Protein AF-A0ABD6YRC1-F1 (afdb_monomer)

pLDDT: mean 78.34, std 10.78, range [52.94, 92.94]

Sequence (143 aa):
METICAKYSDVKSAILAVKQLSEDLGYRRKGKTKLSDAYYLDYGIYELDWDFFLEEYEKRFNLTLEGLTYEDYFPELNPLHEVLKLPLRIIMKIFSLFSVSMKRMYRNIFSIKCKRLEVGDLVLSVLNKRFASRVDYKLILTS

Solvent-accessible surface area (backbone atoms only — not comparable to full-atom values): 8259 Å² total; per-residue (Å²): 118,49,77,46,80,42,38,60,69,55,54,52,51,36,49,52,51,58,50,47,53,36,40,73,72,61,58,37,81,86,72,97,68,57,73,82,58,48,41,74,31,64,51,55,76,67,95,56,61,64,68,59,51,52,52,54,46,21,72,73,66,77,42,64,54,68,91,68,55,69,56,76,31,36,56,63,72,37,66,72,55,46,62,69,43,43,66,59,48,54,56,44,53,60,55,25,75,78,34,73,66,40,38,50,49,44,48,68,72,70,45,79,74,56,48,69,59,29,39,41,28,56,34,42,14,68,73,66,73,33,55,37,48,72,88,47,42,43,82,41,79,41,130

Structure (mmCIF, N/CA/C/O backbone):
data_AF-A0ABD6YRC1-F1
#
_entry.id   AF-A0ABD6YRC1-F1
#
loop_
_atom_site.group_PDB
_atom_site.id
_atom_site.type_symbol
_atom_site.label_atom_id
_atom_site.label_alt_id
_atom_site.label_comp_id
_atom_site.label_asym_id
_atom_site.label_entity_id
_atom_site.label_seq_id
_atom_site.pdbx_PDB_ins_code
_atom_site.Cartn_x
_atom_site.Cartn_y
_atom_site.Cartn_z
_atom_site.occupancy
_atom_site.B_iso_or_equiv
_atom_site.auth_seq_id
_atom_site.auth_comp_id
_atom_site.auth_asym_id
_atom_site.auth_atom_id
_atom_site.pdbx_PDB_model_num
ATOM 1 N N . MET A 1 1 ? -16.914 -9.908 -6.971 1.00 79.56 1 MET A N 1
ATOM 2 C CA . MET A 1 1 ? -16.611 -8.739 -6.127 1.00 79.56 1 MET A CA 1
ATOM 3 C C . MET A 1 1 ? -17.052 -9.065 -4.713 1.00 79.56 1 MET A C 1
ATOM 5 O O . MET A 1 1 ? -18.245 -9.233 -4.484 1.00 79.56 1 MET A O 1
ATOM 9 N N . GLU A 1 2 ? -16.093 -9.264 -3.820 1.00 89.06 2 GLU A N 1
ATOM 10 C CA . GLU A 1 2 ? -16.301 -9.576 -2.405 1.00 89.06 2 GLU A CA 1
ATOM 11 C C . GLU A 1 2 ? -16.516 -8.294 -1.586 1.00 89.06 2 GLU A C 1
ATOM 13 O O . GLU A 1 2 ? -16.267 -7.184 -2.062 1.00 89.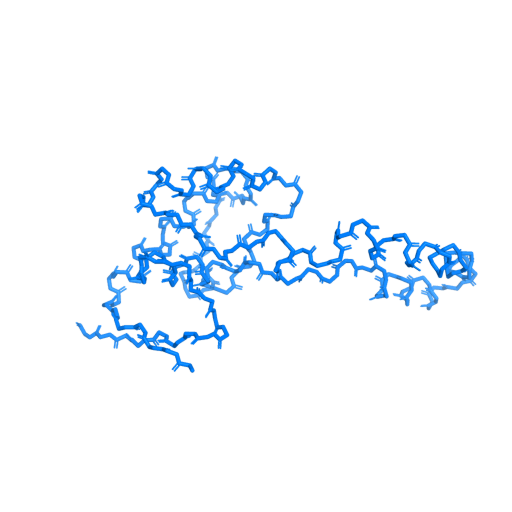06 2 GLU A O 1
ATOM 18 N N . THR A 1 3 ? -17.004 -8.420 -0.352 1.00 90.38 3 THR A N 1
ATOM 19 C CA . THR A 1 3 ? -17.322 -7.273 0.513 1.00 90.38 3 THR A CA 1
ATOM 20 C C . THR A 1 3 ? -16.572 -7.339 1.831 1.00 90.38 3 THR A C 1
ATOM 22 O O . THR A 1 3 ? -16.630 -8.355 2.518 1.00 90.38 3 THR A O 1
ATOM 25 N N . ILE A 1 4 ? -15.948 -6.227 2.216 1.00 90.81 4 ILE A N 1
ATOM 26 C CA . ILE A 1 4 ? -15.335 -6.035 3.533 1.00 90.81 4 ILE A CA 1
ATOM 27 C C . ILE A 1 4 ? -16.184 -5.020 4.288 1.00 90.81 4 ILE A C 1
ATOM 29 O O . ILE A 1 4 ? -16.293 -3.868 3.871 1.00 90.81 4 ILE A O 1
ATOM 33 N N . CYS A 1 5 ? -16.784 -5.443 5.395 1.00 91.56 5 CYS A N 1
ATOM 34 C CA . CYS A 1 5 ? -17.524 -4.562 6.291 1.00 91.56 5 CYS A CA 1
ATOM 35 C C . CYS A 1 5 ? -16.602 -4.127 7.431 1.00 91.56 5 CYS A C 1
ATOM 37 O O . CYS A 1 5 ? -16.075 -4.976 8.145 1.00 91.56 5 CYS A O 1
ATOM 39 N N . ALA A 1 6 ? -16.406 -2.823 7.606 1.00 91.44 6 ALA A N 1
ATOM 40 C CA . ALA A 1 6 ? -15.540 -2.297 8.657 1.00 91.44 6 ALA A CA 1
ATOM 41 C C . ALA A 1 6 ? -16.087 -0.991 9.229 1.00 91.44 6 ALA A C 1
ATOM 43 O O . ALA A 1 6 ? -16.690 -0.185 8.513 1.00 91.44 6 ALA A O 1
ATOM 44 N N . LYS A 1 7 ? -15.820 -0.743 10.514 1.00 92.94 7 LYS A N 1
ATOM 45 C CA . LYS A 1 7 ? -16.159 0.538 11.131 1.00 92.94 7 LYS A CA 1
ATOM 46 C C . LYS A 1 7 ? -15.264 1.637 10.585 1.00 92.94 7 LYS A C 1
ATOM 48 O O . LYS A 1 7 ? -14.085 1.424 10.297 1.00 92.94 7 LYS A O 1
ATOM 53 N N . TYR A 1 8 ? -15.795 2.855 10.528 1.00 89.56 8 TYR A N 1
ATOM 54 C CA . TYR A 1 8 ? -15.008 4.022 10.120 1.00 89.56 8 TYR A CA 1
ATOM 55 C C . TYR A 1 8 ? -13.746 4.219 10.983 1.00 89.56 8 TYR A C 1
ATOM 57 O O . TYR A 1 8 ? -12.700 4.616 10.467 1.00 89.56 8 TYR A O 1
ATOM 65 N N . SER A 1 9 ? -13.816 3.902 12.282 1.00 91.06 9 SER A N 1
ATOM 66 C CA . SER A 1 9 ? -12.666 3.935 13.199 1.00 91.06 9 SER A CA 1
ATOM 67 C C . SER A 1 9 ? -11.523 3.030 12.747 1.00 91.06 9 SER A C 1
ATOM 69 O O . SER A 1 9 ? -10.356 3.420 12.829 1.00 91.06 9 SER A O 1
ATOM 71 N N . ASP A 1 10 ? -11.861 1.850 12.239 1.00 91.81 10 ASP A N 1
ATOM 72 C CA . ASP A 1 10 ? -10.905 0.801 11.897 1.00 91.81 10 ASP A CA 1
ATOM 73 C C . ASP A 1 10 ? -10.241 1.140 10.567 1.00 91.81 10 ASP A C 1
ATOM 75 O O . ASP A 1 10 ? -9.018 1.113 10.453 1.00 91.81 10 ASP A O 1
ATOM 79 N N . VAL A 1 11 ? -11.039 1.605 9.600 1.00 90.19 11 VAL A N 1
ATOM 80 C CA . VAL A 1 11 ? -10.548 2.128 8.318 1.00 90.19 11 VAL A CA 1
ATOM 81 C C . VAL A 1 11 ? -9.606 3.308 8.545 1.00 90.19 11 VAL A C 1
ATOM 83 O O . VAL A 1 11 ? -8.508 3.348 7.992 1.00 90.19 11 VAL A O 1
ATOM 86 N N . LYS A 1 12 ? -9.992 4.261 9.402 1.00 90.56 12 LYS A N 1
ATOM 87 C CA . LYS A 1 12 ? -9.149 5.413 9.742 1.00 90.56 12 LYS A CA 1
ATOM 88 C C . LYS A 1 12 ? -7.830 4.974 10.382 1.00 90.56 12 LYS A C 1
ATOM 90 O O . LYS A 1 12 ? -6.779 5.495 10.012 1.00 90.56 12 LYS A O 1
ATOM 95 N N . SER A 1 13 ? -7.882 4.033 11.320 1.00 91.75 13 SER A N 1
ATOM 96 C CA . SER A 1 13 ? -6.695 3.504 12.002 1.00 91.75 13 SER A CA 1
ATOM 97 C C . SER A 1 13 ? -5.764 2.780 11.029 1.00 91.75 13 SER A C 1
ATOM 99 O O . SER A 1 13 ? -4.560 3.023 11.047 1.00 91.75 13 SER A O 1
ATOM 101 N N . ALA A 1 14 ? -6.319 1.975 10.120 1.00 92.06 14 ALA A N 1
ATOM 102 C CA . ALA A 1 14 ? -5.563 1.286 9.081 1.00 92.06 14 ALA A CA 1
ATOM 103 C C . ALA A 1 14 ? -4.880 2.271 8.119 1.00 92.06 14 ALA A C 1
ATOM 105 O O . ALA A 1 14 ? -3.687 2.133 7.861 1.00 92.06 14 ALA A O 1
ATOM 106 N N . ILE A 1 15 ? -5.582 3.315 7.655 1.00 89.50 15 ILE A N 1
ATOM 107 C CA . ILE A 1 15 ? -4.981 4.352 6.796 1.00 89.50 15 ILE A CA 1
ATOM 108 C C . ILE A 1 15 ? -3.813 5.039 7.513 1.00 89.50 15 ILE A C 1
ATOM 110 O O . ILE A 1 15 ? -2.759 5.245 6.912 1.00 89.50 15 ILE A O 1
ATOM 114 N N . LEU A 1 16 ? -3.979 5.394 8.793 1.00 89.06 16 LEU A N 1
ATOM 115 C CA . LEU A 1 16 ? -2.914 6.027 9.575 1.00 89.06 16 LEU A CA 1
ATOM 116 C C . LEU A 1 16 ? -1.701 5.108 9.732 1.00 89.06 16 LEU A C 1
ATOM 118 O O . LEU A 1 16 ? -0.579 5.563 9.534 1.00 89.06 16 LEU A O 1
ATOM 122 N N . ALA A 1 17 ? -1.922 3.831 10.042 1.00 91.00 17 ALA A N 1
ATOM 123 C CA . ALA A 1 17 ? -0.848 2.867 10.234 1.00 91.00 17 ALA A CA 1
ATOM 124 C C . ALA A 1 17 ? -0.084 2.580 8.931 1.00 91.00 17 ALA A C 1
ATOM 126 O O . ALA A 1 17 ? 1.144 2.600 8.928 1.00 91.00 17 ALA A O 1
ATOM 127 N N . VAL A 1 18 ? -0.795 2.383 7.816 1.00 89.19 18 VAL A N 1
ATOM 128 C CA . VAL A 1 18 ? -0.197 2.158 6.488 1.00 89.19 18 VAL A CA 1
ATOM 129 C C . VAL A 1 18 ? 0.582 3.391 6.025 1.00 89.19 18 VAL A C 1
ATOM 131 O O . VAL A 1 18 ? 1.685 3.269 5.491 1.00 89.19 18 VAL A O 1
ATOM 134 N N . LYS A 1 19 ? 0.046 4.592 6.278 1.00 85.62 19 LYS A N 1
ATOM 135 C CA . LYS A 1 19 ? 0.748 5.851 6.013 1.00 85.62 19 LYS A CA 1
ATOM 136 C C . LYS A 1 19 ? 2.017 5.978 6.857 1.00 85.62 19 LYS A C 1
ATOM 138 O O . LYS A 1 19 ? 3.042 6.388 6.327 1.00 85.62 19 LYS A O 1
ATOM 143 N N . GLN A 1 20 ? 1.941 5.658 8.147 1.00 87.06 20 GLN A N 1
ATOM 144 C CA . GLN A 1 20 ? 3.085 5.752 9.047 1.00 87.06 20 GLN A CA 1
ATOM 145 C C . GLN A 1 20 ? 4.209 4.807 8.614 1.00 87.06 20 GLN A C 1
ATOM 147 O O . GLN A 1 20 ? 5.342 5.256 8.511 1.00 87.06 20 GLN A O 1
ATOM 152 N N . LEU A 1 21 ? 3.881 3.562 8.247 1.00 88.38 21 LEU A N 1
ATOM 153 C CA . LEU A 1 21 ? 4.851 2.623 7.677 1.00 88.38 21 LEU A CA 1
ATOM 154 C C . LEU A 1 21 ? 5.569 3.233 6.458 1.00 88.38 21 LEU A C 1
ATOM 156 O O . LEU A 1 21 ? 6.788 3.214 6.387 1.00 88.38 21 LEU A O 1
ATOM 160 N N . SER A 1 22 ? 4.832 3.873 5.547 1.00 80.75 22 SER A N 1
ATOM 161 C CA . SER A 1 22 ? 5.410 4.518 4.353 1.00 80.75 22 SER A CA 1
ATOM 162 C C . SER A 1 22 ? 6.388 5.646 4.699 1.00 80.75 22 SER A C 1
ATOM 164 O O . SER A 1 22 ? 7.411 5.828 4.038 1.00 80.75 22 SER A O 1
ATOM 166 N N . GLU A 1 23 ? 6.061 6.432 5.728 1.00 83.81 23 GLU A N 1
ATOM 167 C CA . GLU A 1 23 ? 6.912 7.518 6.217 1.00 83.81 23 GLU A CA 1
ATOM 168 C C . GLU A 1 23 ? 8.155 6.989 6.950 1.00 83.81 23 GLU A C 1
ATOM 170 O O . GLU A 1 23 ? 9.217 7.606 6.850 1.00 83.81 23 GLU A O 1
ATOM 175 N N . ASP A 1 24 ? 8.034 5.865 7.661 1.00 85.81 24 ASP A N 1
ATOM 176 C CA . ASP A 1 24 ? 9.130 5.218 8.389 1.00 85.81 24 ASP A CA 1
ATOM 177 C C . ASP A 1 24 ? 10.119 4.532 7.429 1.00 85.81 24 ASP A C 1
ATOM 179 O O . ASP A 1 24 ? 11.329 4.648 7.619 1.00 85.81 24 ASP A O 1
ATOM 183 N N . LEU A 1 25 ? 9.624 3.923 6.344 1.00 84.00 25 LEU A N 1
ATOM 184 C CA . LEU A 1 25 ? 10.443 3.314 5.284 1.00 84.00 25 LEU A CA 1
ATOM 185 C C . LEU A 1 25 ? 11.052 4.338 4.307 1.00 84.00 25 LEU A C 1
ATOM 187 O O . LEU A 1 25 ? 11.813 3.982 3.412 1.00 84.00 25 LEU A O 1
ATOM 191 N N . GLY A 1 26 ? 10.724 5.626 4.448 1.00 78.44 26 GLY A N 1
ATOM 192 C CA . GLY A 1 26 ? 11.272 6.690 3.602 1.00 78.44 26 GLY A CA 1
ATOM 193 C C . GLY A 1 26 ? 10.686 6.761 2.186 1.00 78.44 26 GLY A C 1
ATOM 194 O O . GLY A 1 26 ? 11.099 7.622 1.408 1.00 78.44 26 GLY A O 1
ATOM 195 N N . TYR A 1 27 ? 9.680 5.943 1.863 1.00 75.44 27 TYR A N 1
ATOM 196 C CA . TYR A 1 27 ? 8.960 5.991 0.579 1.00 75.44 27 TYR A CA 1
ATOM 197 C C . TYR A 1 27 ? 8.169 7.285 0.410 1.00 75.44 27 TYR A C 1
ATOM 199 O O . TYR A 1 27 ? 7.850 7.709 -0.703 1.00 75.44 27 TYR A O 1
ATOM 207 N N . ARG A 1 28 ? 7.879 7.964 1.525 1.00 72.06 28 ARG A N 1
ATOM 208 C CA . ARG A 1 28 ? 7.147 9.220 1.514 1.00 72.06 28 ARG A CA 1
ATOM 209 C C . ARG A 1 28 ? 7.729 10.255 2.463 1.00 72.06 28 ARG A C 1
ATOM 211 O O . ARG A 1 28 ? 8.023 9.987 3.623 1.00 72.06 28 ARG A O 1
ATOM 218 N N . ARG A 1 29 ? 7.806 11.505 1.991 1.00 69.88 29 ARG A N 1
ATOM 219 C CA . ARG A 1 29 ? 8.125 12.649 2.856 1.00 69.88 29 ARG A CA 1
ATOM 220 C C . ARG A 1 29 ? 7.026 12.843 3.899 1.00 69.88 29 ARG A C 1
ATOM 222 O O . ARG A 1 29 ? 5.854 12.977 3.542 1.00 69.88 29 ARG A O 1
ATOM 229 N N . LYS A 1 30 ? 7.433 12.948 5.168 1.00 71.62 30 LYS A N 1
ATOM 230 C CA . LYS A 1 30 ? 6.555 13.283 6.298 1.00 71.62 30 LYS A CA 1
ATOM 231 C C . LYS A 1 30 ? 5.766 14.553 5.986 1.00 71.62 30 LYS A C 1
ATOM 233 O O . LYS A 1 30 ? 6.346 15.601 5.700 1.00 71.62 30 LYS A O 1
ATOM 238 N N . GLY A 1 31 ? 4.437 14.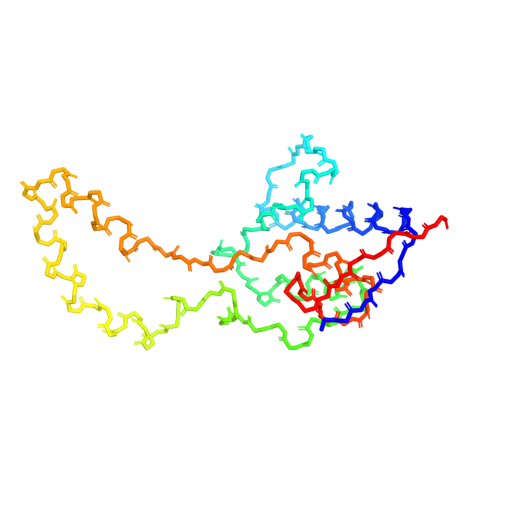456 6.005 1.00 68.81 31 GLY A N 1
ATOM 239 C CA . GLY A 1 31 ? 3.588 15.558 5.561 1.00 68.81 31 GLY A CA 1
ATOM 240 C C . GLY A 1 31 ? 2.112 15.430 5.924 1.00 68.81 31 GLY A C 1
ATOM 241 O O . GLY A 1 31 ? 1.567 14.345 6.161 1.00 68.81 31 GLY A O 1
ATOM 242 N N . LYS A 1 32 ? 1.426 16.578 5.936 1.00 69.44 32 LYS A N 1
ATOM 243 C CA . LYS A 1 32 ? -0.027 16.648 6.126 1.00 69.44 32 LYS A CA 1
ATOM 244 C C . LYS A 1 32 ? -0.724 16.257 4.824 1.00 69.44 32 LYS A C 1
ATOM 246 O O . LYS A 1 32 ? -0.887 17.068 3.925 1.00 69.44 32 LYS A O 1
ATOM 251 N N . THR A 1 33 ? -1.129 14.998 4.726 1.00 74.19 33 THR A N 1
ATOM 252 C CA . THR A 1 33 ? -2.079 14.519 3.710 1.00 74.19 33 THR A CA 1
ATOM 253 C C . THR A 1 33 ? -3.415 14.293 4.387 1.00 74.19 33 THR A C 1
ATOM 255 O O . THR A 1 33 ? -3.447 13.712 5.475 1.00 74.19 33 THR A O 1
ATOM 258 N N . LYS A 1 34 ? -4.508 14.749 3.770 1.00 79.94 34 LYS A N 1
ATOM 259 C CA . LYS A 1 34 ? -5.852 14.443 4.264 1.00 79.94 34 LYS A CA 1
ATOM 260 C C . LYS A 1 34 ? -6.088 12.933 4.186 1.00 79.94 34 LYS A C 1
ATOM 262 O O . LYS A 1 34 ? -5.638 12.279 3.251 1.00 79.94 34 LYS A O 1
ATOM 267 N N . LEU A 1 35 ? -6.804 12.384 5.166 1.00 75.75 35 LEU A N 1
ATOM 268 C CA . LEU A 1 35 ? -7.123 10.951 5.230 1.00 75.75 35 LEU A CA 1
ATOM 269 C C . LEU A 1 35 ? -7.901 10.463 3.999 1.00 75.75 35 LEU A C 1
ATOM 271 O O . LEU A 1 35 ? -7.630 9.371 3.514 1.00 75.75 35 LEU A O 1
ATOM 275 N N . SER A 1 36 ? -8.819 11.290 3.484 1.00 76.12 36 SER A N 1
ATOM 276 C CA . SER A 1 36 ? -9.586 11.016 2.260 1.00 76.12 36 SER A CA 1
ATOM 277 C C . SER A 1 36 ? -8.685 10.778 1.056 1.00 76.12 36 SER A C 1
ATOM 279 O O . SER A 1 36 ? -8.916 9.866 0.271 1.00 76.12 36 SER A O 1
ATOM 281 N N . ASP A 1 37 ? -7.645 11.598 0.940 1.00 79.12 37 ASP A N 1
ATOM 282 C CA . ASP A 1 37 ? -6.755 11.593 -0.211 1.00 79.12 37 ASP A CA 1
ATOM 283 C C . ASP A 1 37 ? -5.757 10.448 -0.060 1.00 79.12 37 ASP A C 1
ATOM 285 O O . ASP A 1 37 ? -5.447 9.777 -1.035 1.00 79.12 37 ASP A O 1
ATOM 289 N N . ALA A 1 38 ? -5.321 10.179 1.179 1.00 78.44 38 ALA A N 1
ATOM 290 C CA . ALA A 1 38 ? -4.362 9.132 1.502 1.00 78.44 38 ALA A CA 1
ATOM 291 C C . ALA A 1 38 ? -4.777 7.757 0.974 1.00 78.44 38 ALA A C 1
ATOM 293 O O . ALA A 1 38 ? -3.907 7.022 0.534 1.00 78.44 38 ALA A O 1
ATOM 294 N N . TYR A 1 39 ? -6.073 7.441 0.966 1.00 80.06 39 TYR A N 1
ATOM 295 C CA . TYR A 1 39 ? -6.594 6.161 0.484 1.00 80.06 39 TYR A CA 1
ATOM 296 C C . TYR A 1 39 ? -6.313 5.888 -1.007 1.00 80.06 39 TYR A C 1
ATOM 298 O O . TYR A 1 39 ? -6.155 4.735 -1.395 1.00 80.06 39 TYR A O 1
ATOM 306 N N . TYR A 1 40 ? -6.222 6.931 -1.835 1.00 80.00 40 TYR A N 1
ATOM 307 C CA . TYR A 1 40 ? -6.019 6.818 -3.289 1.00 80.00 40 TYR A CA 1
ATOM 308 C C . TYR A 1 40 ? -4.580 7.102 -3.718 1.00 80.00 40 TYR A C 1
ATOM 310 O O . TYR A 1 40 ? -4.288 7.266 -4.903 1.00 80.00 40 TYR A O 1
ATOM 318 N N . LEU A 1 41 ? -3.673 7.256 -2.755 1.00 75.50 41 LEU A N 1
ATOM 319 C CA . LEU A 1 41 ? -2.291 7.541 -3.081 1.00 75.50 41 LEU A CA 1
ATOM 320 C C . LEU A 1 41 ? -1.561 6.277 -3.479 1.00 75.50 41 LEU A C 1
ATOM 322 O O . LEU A 1 41 ? -1.653 5.250 -2.807 1.00 75.50 41 LEU A O 1
ATOM 326 N N . ASP A 1 42 ? -0.778 6.428 -4.540 1.00 73.06 42 ASP A N 1
ATOM 327 C CA . ASP A 1 42 ? 0.290 5.507 -4.878 1.00 73.06 42 ASP A CA 1
ATOM 328 C C . ASP A 1 42 ? 1.269 5.438 -3.708 1.00 73.06 42 ASP A C 1
ATOM 330 O O . ASP A 1 42 ? 1.744 6.474 -3.223 1.00 73.06 42 ASP A O 1
ATOM 334 N N . TYR A 1 43 ? 1.533 4.224 -3.237 1.00 67.88 43 TYR A N 1
ATOM 335 C CA . TYR A 1 43 ? 2.479 3.997 -2.156 1.00 67.88 43 TYR A CA 1
ATOM 336 C C . TYR A 1 43 ? 3.922 4.214 -2.619 1.00 67.88 43 TYR A C 1
ATOM 338 O O . TYR A 1 43 ? 4.794 4.454 -1.787 1.00 67.88 43 TYR A O 1
ATOM 346 N N . GLY A 1 44 ? 4.170 4.184 -3.935 1.00 60.88 44 GLY A N 1
ATOM 347 C CA . GLY A 1 44 ? 5.477 4.506 -4.489 1.00 60.88 44 GLY A CA 1
ATOM 348 C C . GLY A 1 44 ? 6.563 3.514 -4.079 1.00 60.88 44 GLY A C 1
ATOM 349 O O . GLY A 1 44 ? 7.721 3.909 -4.018 1.00 60.88 44 GLY A O 1
ATOM 350 N N . ILE A 1 45 ? 6.219 2.233 -3.864 1.00 64.56 45 ILE A N 1
ATOM 351 C CA . ILE A 1 45 ? 7.182 1.107 -3.731 1.00 64.56 45 ILE A CA 1
ATOM 352 C C . ILE A 1 45 ? 7.820 0.798 -5.092 1.00 64.56 45 ILE A C 1
ATOM 354 O O . ILE A 1 45 ? 8.030 -0.338 -5.495 1.00 64.56 45 ILE A O 1
ATOM 358 N N . TYR A 1 46 ? 8.034 1.835 -5.881 1.00 52.94 46 TYR A N 1
ATOM 359 C CA . TYR A 1 46 ? 8.799 1.767 -7.092 1.00 52.94 46 TYR A CA 1
ATOM 360 C C . TYR A 1 46 ? 10.220 2.143 -6.678 1.00 52.94 46 TYR A C 1
ATOM 362 O O . TYR A 1 46 ? 10.404 3.177 -6.044 1.00 52.94 46 TYR A O 1
ATOM 370 N N . GLU A 1 47 ? 11.197 1.298 -7.013 1.00 53.88 47 GLU A N 1
ATOM 371 C CA . GLU A 1 47 ? 12.648 1.488 -6.788 1.00 53.88 47 GLU A CA 1
ATOM 372 C C . GLU A 1 47 ? 13.227 1.031 -5.439 1.00 53.88 47 GLU A C 1
ATOM 374 O O . GLU A 1 47 ? 14.447 0.904 -5.350 1.00 53.88 47 GLU A O 1
ATOM 379 N N . LEU A 1 48 ? 12.421 0.725 -4.417 1.00 57.66 48 LEU A N 1
ATOM 380 C CA . LEU A 1 48 ? 12.943 0.379 -3.090 1.00 57.66 48 LEU A CA 1
ATOM 381 C C . LEU A 1 48 ? 12.416 -0.969 -2.587 1.00 57.66 48 LEU A C 1
ATOM 383 O O . LEU A 1 48 ? 11.260 -1.085 -2.200 1.00 57.66 48 LEU A O 1
ATOM 387 N N . ASP A 1 49 ? 13.316 -1.952 -2.613 1.00 73.12 49 ASP A N 1
ATOM 388 C CA . ASP A 1 49 ? 13.371 -3.165 -1.786 1.00 73.12 49 ASP A CA 1
ATOM 389 C C . ASP A 1 49 ? 12.002 -3.766 -1.401 1.00 73.12 49 ASP A C 1
ATOM 391 O O . ASP A 1 49 ? 11.523 -3.662 -0.271 1.00 73.12 49 ASP A 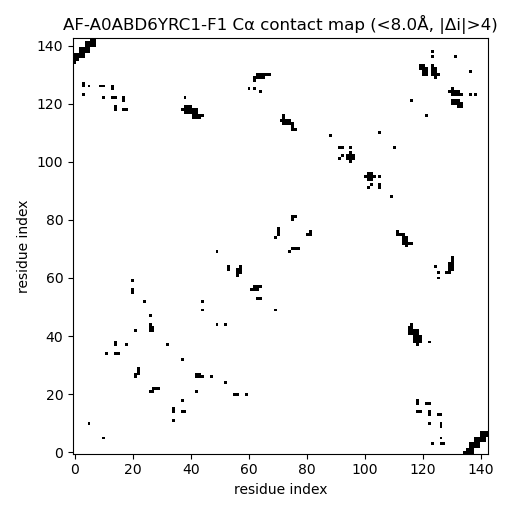O 1
ATOM 395 N N . TRP A 1 50 ? 11.342 -4.363 -2.397 1.00 76.19 50 TRP A N 1
ATOM 396 C CA . TRP A 1 50 ? 10.009 -4.962 -2.282 1.00 76.19 50 TRP A CA 1
ATOM 397 C C . TRP A 1 50 ? 9.910 -5.990 -1.150 1.00 76.19 50 TRP A C 1
ATOM 399 O O . TRP A 1 50 ? 8.950 -5.971 -0.381 1.00 76.19 50 TRP A O 1
ATOM 409 N N . ASP A 1 51 ? 10.927 -6.840 -1.014 1.00 79.25 51 ASP A N 1
ATOM 410 C CA . ASP A 1 51 ? 10.973 -7.878 0.016 1.00 79.25 51 ASP A CA 1
ATOM 411 C C . ASP A 1 51 ? 11.071 -7.263 1.418 1.00 79.25 51 ASP A C 1
ATOM 413 O O . ASP A 1 51 ? 10.369 -7.689 2.334 1.00 79.25 51 ASP A O 1
ATOM 417 N N . PHE A 1 52 ? 11.858 -6.192 1.569 1.00 83.94 52 PHE A N 1
ATOM 418 C CA . PHE A 1 52 ? 11.943 -5.433 2.817 1.00 83.94 52 PHE A CA 1
ATOM 419 C C . PHE A 1 52 ? 10.610 -4.766 3.174 1.00 83.94 52 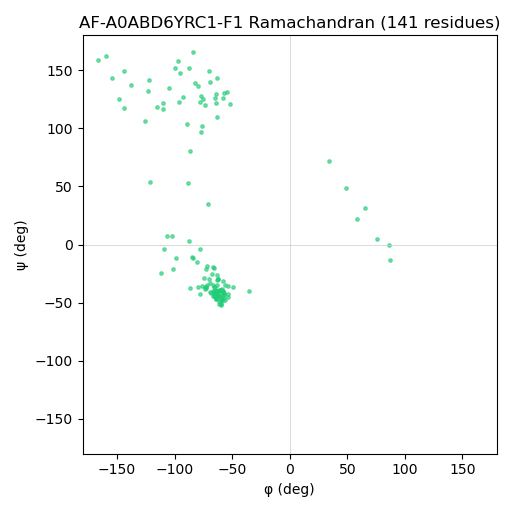PHE A C 1
ATOM 421 O O . PHE A 1 52 ? 10.195 -4.788 4.332 1.00 83.94 52 PHE A O 1
ATOM 428 N N . PHE A 1 53 ? 9.892 -4.212 2.189 1.00 85.88 53 PHE A N 1
ATOM 429 C CA . PHE A 1 53 ? 8.544 -3.700 2.431 1.00 85.88 53 PHE A CA 1
ATOM 430 C C . PHE A 1 53 ? 7.598 -4.797 2.930 1.00 85.88 53 PHE A C 1
ATOM 432 O O . PHE A 1 53 ? 6.874 -4.565 3.900 1.00 85.88 53 PHE A O 1
ATOM 439 N N . LEU A 1 54 ? 7.583 -5.963 2.275 1.00 87.00 54 LEU A N 1
ATOM 440 C CA . LEU A 1 54 ? 6.724 -7.079 2.674 1.00 87.00 54 LEU A CA 1
ATOM 441 C C . LEU A 1 54 ? 7.042 -7.535 4.103 1.00 87.00 54 LEU A C 1
ATOM 443 O O . LEU A 1 54 ? 6.119 -7.718 4.895 1.00 87.00 54 LEU A O 1
ATOM 447 N N . GLU A 1 55 ? 8.327 -7.630 4.451 1.00 88.19 55 GLU A N 1
ATOM 448 C CA . GLU A 1 55 ? 8.786 -7.989 5.794 1.00 88.19 55 GLU A CA 1
ATOM 449 C C . GLU A 1 55 ? 8.328 -6.967 6.852 1.00 88.19 55 GLU A C 1
ATOM 451 O O . GLU A 1 55 ? 7.760 -7.331 7.885 1.00 88.19 55 GLU A O 1
ATOM 456 N N . GLU A 1 56 ? 8.530 -5.671 6.608 1.00 90.00 56 GLU A N 1
ATOM 457 C CA . GLU A 1 56 ? 8.136 -4.621 7.553 1.00 90.00 56 GLU A CA 1
ATOM 458 C C . GLU A 1 56 ? 6.611 -4.475 7.661 1.00 90.00 56 GLU A C 1
ATOM 460 O O . GLU A 1 56 ? 6.076 -4.205 8.742 1.00 90.00 56 GLU A O 1
ATOM 465 N N . TYR A 1 57 ? 5.884 -4.718 6.569 1.00 90.44 57 TYR A N 1
ATOM 466 C CA . TYR A 1 57 ? 4.427 -4.794 6.584 1.00 90.44 57 TYR A CA 1
ATOM 467 C C . TYR A 1 57 ? 3.944 -5.973 7.439 1.00 90.44 57 TYR A C 1
ATOM 469 O O . TYR A 1 57 ? 3.080 -5.789 8.304 1.00 90.44 57 TYR A O 1
ATOM 477 N N . GLU A 1 58 ? 4.527 -7.159 7.256 1.00 91.31 58 GLU A N 1
ATOM 478 C CA . GLU A 1 58 ? 4.200 -8.345 8.046 1.00 91.31 58 GLU A CA 1
ATOM 479 C C . GLU A 1 58 ? 4.453 -8.104 9.534 1.00 91.31 58 GLU A C 1
ATOM 481 O O . GLU A 1 58 ? 3.547 -8.302 10.344 1.00 91.31 58 GLU A O 1
ATOM 486 N N . LYS A 1 59 ? 5.624 -7.570 9.901 1.00 91.00 59 LYS A N 1
ATOM 487 C CA . LYS A 1 59 ? 5.945 -7.214 11.293 1.00 91.00 59 LYS A CA 1
ATOM 488 C C . LYS A 1 59 ? 4.941 -6.227 11.885 1.00 91.00 59 LYS A C 1
ATOM 490 O O . LYS A 1 59 ? 4.547 -6.357 13.045 1.00 91.00 59 LYS A O 1
ATOM 495 N N . ARG A 1 60 ? 4.527 -5.217 11.112 1.00 91.88 60 ARG A N 1
ATOM 496 C CA . ARG A 1 60 ? 3.653 -4.137 11.595 1.00 91.88 60 ARG A CA 1
ATOM 497 C C . ARG A 1 60 ? 2.209 -4.583 11.787 1.00 91.88 60 ARG A C 1
ATOM 499 O O . ARG A 1 60 ? 1.559 -4.124 12.728 1.00 91.88 60 ARG A O 1
ATOM 506 N N . PHE A 1 61 ? 1.700 -5.422 10.890 1.00 91.69 61 PHE A N 1
ATOM 507 C CA . PHE A 1 61 ? 0.286 -5.802 10.849 1.00 91.69 61 PHE A CA 1
ATOM 508 C C . PHE A 1 61 ? 0.020 -7.250 11.266 1.00 91.69 61 PHE A C 1
ATOM 51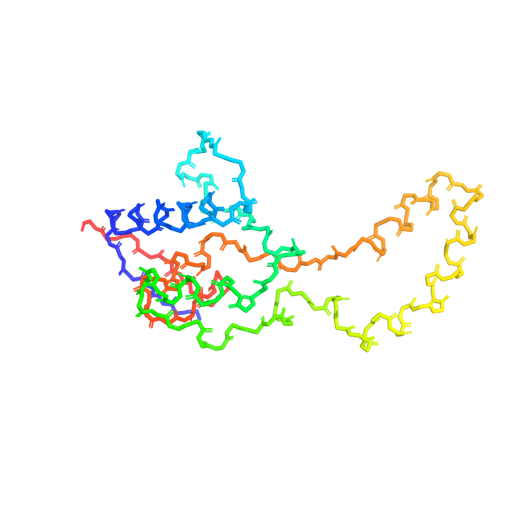0 O O . PHE A 1 61 ? -1.149 -7.629 11.374 1.00 91.69 61 PHE A O 1
ATOM 517 N N . ASN A 1 62 ? 1.078 -8.022 11.539 1.00 90.50 62 ASN A N 1
ATOM 518 C CA . ASN A 1 62 ? 1.043 -9.463 11.784 1.00 90.50 62 ASN A CA 1
ATOM 519 C C . ASN A 1 62 ? 0.233 -10.185 10.696 1.00 90.50 62 ASN A C 1
ATOM 521 O O . ASN A 1 62 ? -0.720 -10.913 10.985 1.00 90.50 62 ASN A O 1
ATOM 525 N N . LEU A 1 63 ? 0.547 -9.854 9.441 1.00 90.50 63 LEU A N 1
ATOM 526 C CA . LEU A 1 63 ? -0.209 -10.250 8.260 1.00 90.50 63 LEU A CA 1
ATOM 527 C C . LEU A 1 63 ? 0.716 -10.414 7.054 1.00 90.50 63 LEU A C 1
ATOM 529 O O . LEU A 1 63 ? 1.367 -9.455 6.646 1.00 90.50 63 LEU A O 1
ATOM 533 N N . THR A 1 64 ? 0.665 -11.581 6.421 1.00 85.19 64 THR A N 1
ATOM 534 C CA . THR A 1 64 ? 1.280 -11.817 5.117 1.00 85.19 64 THR A CA 1
ATOM 535 C C . THR A 1 64 ? 0.361 -11.324 3.995 1.00 85.19 64 THR A C 1
ATOM 537 O O . THR A 1 64 ? -0.860 -11.508 4.016 1.00 85.19 64 THR A O 1
ATOM 540 N N . LEU A 1 65 ? 0.941 -10.687 2.978 1.00 83.25 65 LEU A N 1
ATOM 541 C CA . LEU A 1 65 ? 0.229 -10.313 1.751 1.00 83.25 65 LEU A CA 1
ATOM 542 C C . LEU A 1 65 ? 0.300 -11.463 0.736 1.00 83.25 65 LEU A C 1
ATOM 544 O O . LEU A 1 65 ? 0.733 -11.289 -0.396 1.00 83.25 65 LEU A O 1
ATOM 548 N N . GLU A 1 66 ? -0.093 -12.667 1.152 1.00 76.00 66 GLU A N 1
ATOM 549 C CA . GLU A 1 66 ? -0.098 -13.837 0.269 1.00 76.00 66 GLU A CA 1
ATOM 550 C C . GLU A 1 66 ? -0.959 -13.591 -0.977 1.00 76.00 66 GLU A C 1
ATOM 552 O O . GLU A 1 66 ? -2.102 -13.140 -0.885 1.00 76.00 66 GLU A O 1
ATOM 557 N N . GLY A 1 67 ? -0.398 -13.886 -2.152 1.00 70.44 67 GLY A N 1
ATOM 558 C CA . GLY A 1 67 ? -1.034 -13.620 -3.444 1.00 70.44 67 GLY A CA 1
ATOM 559 C C . GLY A 1 67 ? -0.798 -12.213 -4.002 1.00 70.44 67 GLY A C 1
ATOM 560 O O . GLY A 1 67 ? -1.285 -11.931 -5.089 1.00 70.44 67 GLY A O 1
ATOM 561 N N . LEU A 1 68 ? -0.055 -11.351 -3.301 1.00 78.56 68 LEU A N 1
ATOM 562 C CA . LEU A 1 68 ? 0.490 -10.110 -3.850 1.00 78.56 68 LEU A CA 1
ATOM 563 C C . LEU A 1 68 ? 1.868 -10.398 -4.456 1.00 78.56 68 LEU A C 1
ATOM 565 O O . LEU A 1 68 ? 2.842 -10.535 -3.712 1.00 78.56 68 LEU A O 1
ATOM 569 N N . THR A 1 69 ? 1.978 -10.485 -5.784 1.00 72.75 69 THR A N 1
ATOM 570 C CA . THR A 1 69 ? 3.290 -10.632 -6.430 1.00 72.75 69 THR A CA 1
ATOM 571 C C . THR A 1 69 ? 3.834 -9.295 -6.921 1.00 72.75 69 THR A C 1
ATOM 573 O O . THR A 1 69 ? 3.100 -8.328 -7.145 1.00 72.75 69 THR A O 1
ATOM 576 N N . TYR A 1 70 ? 5.155 -9.230 -7.090 1.00 70.56 70 TYR A N 1
ATOM 577 C CA . TYR A 1 70 ? 5.822 -8.061 -7.656 1.00 70.56 70 TYR A CA 1
ATOM 578 C C . TYR A 1 70 ? 5.282 -7.747 -9.062 1.00 70.56 70 TYR A C 1
ATOM 580 O O . TYR A 1 70 ? 5.023 -6.594 -9.406 1.00 70.56 70 TYR A O 1
ATOM 588 N N . GLU A 1 71 ? 5.043 -8.779 -9.872 1.00 69.44 71 GLU A N 1
ATOM 589 C CA . GLU A 1 71 ? 4.570 -8.644 -11.249 1.00 69.44 71 GLU A CA 1
ATOM 590 C C . GLU A 1 71 ? 3.138 -8.100 -11.350 1.00 69.44 71 GLU A C 1
ATOM 592 O O . GLU A 1 71 ? 2.812 -7.463 -12.354 1.00 69.44 71 GLU A O 1
ATOM 597 N N . ASP A 1 72 ? 2.305 -8.284 -10.319 1.00 67.88 72 ASP A N 1
ATOM 598 C CA . ASP A 1 72 ? 0.938 -7.748 -10.284 1.00 67.88 72 ASP A CA 1
ATOM 599 C C . ASP A 1 72 ? 0.913 -6.213 -10.324 1.00 67.88 72 ASP A C 1
ATOM 601 O O . ASP A 1 72 ? -0.031 -5.614 -10.854 1.00 67.88 72 ASP A O 1
ATOM 605 N N . TYR A 1 73 ? 1.954 -5.573 -9.781 1.00 67.81 73 TYR A N 1
ATOM 606 C CA . TYR A 1 73 ? 2.074 -4.116 -9.672 1.00 67.81 73 TYR A CA 1
ATOM 607 C C . TYR A 1 73 ? 3.181 -3.533 -10.564 1.00 67.81 73 TYR A C 1
ATOM 609 O O . TYR A 1 73 ? 3.066 -2.406 -11.061 1.00 67.81 73 TYR A O 1
ATOM 617 N N . PHE A 1 74 ? 4.189 -4.333 -10.909 1.00 67.62 74 PHE A N 1
ATOM 618 C CA . PHE A 1 74 ? 5.297 -3.941 -11.781 1.00 67.62 74 PHE A CA 1
ATOM 619 C C . PHE A 1 74 ? 5.410 -4.827 -13.036 1.00 67.62 74 PHE A C 1
ATOM 621 O O . PHE A 1 74 ? 6.491 -5.338 -13.340 1.00 67.62 74 PHE A O 1
ATOM 628 N N . PRO A 1 75 ? 4.332 -4.983 -13.832 1.00 59.44 75 PRO A N 1
ATOM 629 C CA . PRO A 1 75 ? 4.313 -5.923 -14.957 1.00 59.44 75 PRO A CA 1
ATOM 630 C C . PRO A 1 75 ? 5.333 -5.569 -16.048 1.00 59.44 75 PRO A C 1
ATOM 632 O O . PRO A 1 75 ? 5.803 -6.434 -16.785 1.00 59.44 75 PRO A O 1
ATOM 635 N N . GLU A 1 76 ? 5.695 -4.290 -16.156 1.00 57.66 76 GLU A N 1
ATOM 636 C CA . GLU A 1 76 ? 6.636 -3.802 -17.162 1.00 57.66 76 GLU A CA 1
ATOM 637 C C . GLU A 1 76 ? 8.113 -3.924 -16.752 1.00 57.66 76 GLU A C 1
ATOM 639 O O . GLU A 1 76 ? 8.966 -3.790 -17.621 1.00 57.66 76 GLU A O 1
ATOM 644 N N . LEU A 1 77 ? 8.418 -4.240 -15.484 1.00 56.97 77 LEU A N 1
ATOM 645 C CA . LEU A 1 77 ? 9.778 -4.561 -15.018 1.00 56.97 77 LEU A CA 1
ATOM 646 C C . LEU A 1 77 ? 10.125 -6.050 -15.168 1.00 56.97 77 LEU A C 1
ATOM 648 O O . LEU A 1 77 ? 11.226 -6.472 -14.818 1.00 56.97 77 LEU A O 1
ATOM 652 N N . ASN A 1 78 ? 9.217 -6.849 -15.737 1.00 59.97 78 ASN A N 1
ATOM 653 C CA . ASN A 1 78 ? 9.510 -8.230 -16.086 1.00 59.97 78 ASN A CA 1
ATOM 654 C C . ASN A 1 78 ? 10.606 -8.266 -17.179 1.00 59.97 78 ASN A C 1
ATOM 656 O O . ASN A 1 78 ? 10.400 -7.716 -18.270 1.00 59.97 78 ASN A O 1
ATOM 660 N N . PRO A 1 79 ? 11.756 -8.923 -16.937 1.00 59.78 79 PRO A N 1
ATOM 661 C CA . PRO A 1 79 ? 12.902 -8.897 -17.845 1.00 59.78 79 PRO A CA 1
ATOM 662 C C . PRO A 1 79 ? 12.568 -9.406 -19.253 1.00 59.78 79 PRO A C 1
ATOM 664 O O . PRO A 1 79 ? 13.110 -8.899 -20.234 1.00 59.78 79 PRO A O 1
ATOM 667 N N . LEU A 1 80 ? 11.624 -10.344 -19.392 1.00 62.78 80 LEU A N 1
ATOM 668 C CA . LEU A 1 80 ? 11.167 -10.824 -20.702 1.00 62.78 80 LEU A CA 1
ATOM 669 C C . LEU A 1 80 ? 10.448 -9.729 -21.503 1.00 62.78 80 LEU A C 1
ATOM 671 O O . LEU A 1 80 ? 10.607 -9.635 -22.722 1.00 62.78 80 LEU A O 1
ATOM 675 N N . HIS A 1 81 ? 9.682 -8.877 -20.822 1.00 62.56 81 HIS A N 1
ATOM 676 C CA . HIS A 1 81 ? 8.936 -7.790 -21.444 1.00 62.56 81 HIS A CA 1
ATOM 677 C C . HIS A 1 81 ? 9.861 -6.640 -21.882 1.00 62.56 81 HIS A C 1
ATOM 679 O O . HIS A 1 81 ? 9.679 -6.076 -22.965 1.00 62.56 81 HIS A O 1
ATOM 685 N N . GLU A 1 82 ? 10.903 -6.346 -21.097 1.00 62.16 82 GLU A N 1
ATOM 686 C CA . GLU A 1 82 ? 11.959 -5.384 -21.452 1.00 62.16 82 GLU A CA 1
ATOM 687 C C . GLU A 1 82 ? 12.801 -5.855 -22.650 1.00 62.16 82 GLU A C 1
ATOM 689 O O . GLU A 1 82 ? 13.051 -5.072 -23.571 1.00 62.16 82 GLU A O 1
ATOM 694 N N . VAL A 1 83 ? 13.170 -7.143 -22.711 1.00 68.50 83 VAL A N 1
ATOM 695 C CA . VAL A 1 83 ? 13.920 -7.715 -23.848 1.00 68.50 83 VAL A CA 1
ATOM 696 C C . VAL A 1 83 ? 13.116 -7.632 -25.153 1.00 68.50 83 VAL A C 1
ATOM 698 O O . VAL A 1 83 ? 13.664 -7.258 -26.190 1.00 68.50 83 VAL A O 1
ATOM 701 N N . LEU A 1 84 ? 11.805 -7.896 -25.111 1.00 66.81 84 LEU A N 1
ATOM 702 C CA . LEU A 1 84 ? 10.914 -7.784 -26.275 1.00 66.81 84 LEU A CA 1
ATOM 703 C C . LEU A 1 84 ? 10.737 -6.337 -26.766 1.00 66.81 84 LEU A C 1
ATOM 705 O O . LEU A 1 84 ? 10.624 -6.100 -27.970 1.00 66.81 84 LEU A O 1
ATOM 709 N N . LYS A 1 85 ? 10.725 -5.354 -25.857 1.00 70.38 85 LYS A N 1
ATOM 710 C CA . LYS A 1 85 ? 10.587 -3.927 -26.204 1.00 70.38 85 LYS A CA 1
ATOM 711 C C . LYS A 1 85 ? 11.901 -3.289 -26.667 1.00 70.38 85 LYS A C 1
ATOM 713 O O . LYS A 1 85 ? 11.871 -2.213 -27.267 1.00 70.38 85 LYS A O 1
ATOM 718 N N . LEU A 1 86 ? 13.044 -3.933 -26.431 1.00 74.44 86 LEU A N 1
ATOM 719 C CA . LEU A 1 86 ? 14.389 -3.401 -26.679 1.00 74.44 86 LEU A CA 1
ATOM 720 C C . LEU A 1 86 ? 14.644 -2.973 -28.143 1.00 74.44 86 LEU A C 1
ATOM 722 O O . LEU A 1 86 ? 15.109 -1.846 -28.347 1.00 74.44 86 LEU A O 1
ATOM 726 N N . PRO A 1 87 ? 14.274 -3.763 -29.174 1.00 77.69 87 PRO A N 1
ATOM 727 C CA . PRO A 1 87 ? 14.439 -3.356 -30.573 1.00 77.69 87 PRO A CA 1
ATOM 728 C C . PRO A 1 87 ? 13.588 -2.126 -30.916 1.00 77.69 87 PRO A C 1
ATOM 730 O O . PRO A 1 87 ? 14.069 -1.171 -31.527 1.00 77.69 87 PRO A O 1
ATOM 733 N N . LEU A 1 88 ? 12.334 -2.108 -30.451 1.00 75.88 88 LEU A N 1
ATOM 734 C CA . LEU A 1 88 ? 11.405 -0.994 -30.647 1.00 75.88 88 LEU A CA 1
ATOM 735 C C . LEU A 1 88 ? 11.920 0.284 -29.963 1.00 75.88 88 LEU A C 1
ATOM 737 O O . LEU A 1 88 ? 11.838 1.379 -30.521 1.00 75.88 88 LEU A O 1
ATOM 741 N N . ARG A 1 89 ? 12.501 0.134 -28.766 1.00 76.25 89 ARG A N 1
ATOM 742 C CA . ARG A 1 89 ? 13.086 1.217 -27.968 1.00 76.25 89 ARG A CA 1
ATOM 743 C C . ARG A 1 89 ? 14.273 1.855 -28.677 1.00 76.25 89 ARG A C 1
ATOM 745 O O . ARG A 1 89 ? 14.353 3.079 -28.706 1.00 76.25 89 ARG A O 1
ATOM 752 N N . ILE A 1 90 ? 15.155 1.060 -29.287 1.00 80.12 90 ILE A N 1
ATOM 753 C CA . ILE A 1 90 ? 16.293 1.568 -30.070 1.00 80.12 90 ILE A CA 1
ATOM 754 C C . ILE A 1 90 ? 15.791 2.392 -31.261 1.00 80.12 90 ILE A C 1
ATOM 756 O O . ILE A 1 90 ? 16.186 3.548 -31.415 1.00 80.12 90 ILE A O 1
ATOM 760 N N . ILE A 1 91 ? 14.869 1.833 -32.052 1.00 79.44 91 ILE A N 1
ATOM 761 C CA . ILE A 1 91 ? 14.319 2.482 -33.251 1.00 79.44 91 ILE A CA 1
ATOM 762 C C . ILE A 1 91 ? 13.648 3.811 -32.881 1.00 79.44 91 ILE A C 1
ATOM 764 O O . ILE A 1 91 ? 13.988 4.865 -33.419 1.00 79.44 91 ILE A O 1
ATOM 768 N N . MET A 1 92 ? 12.739 3.800 -31.906 1.00 74.25 92 MET A N 1
ATOM 769 C CA . MET A 1 92 ? 12.011 5.005 -31.510 1.00 74.25 92 MET A CA 1
ATOM 770 C C . MET A 1 92 ? 12.894 6.031 -30.794 1.00 74.25 92 MET A C 1
ATOM 772 O O . MET A 1 92 ? 12.640 7.227 -30.923 1.00 74.25 92 MET A O 1
ATOM 776 N N . LYS A 1 93 ? 13.949 5.610 -30.081 1.00 77.44 93 LYS A N 1
ATOM 777 C CA . LYS A 1 93 ? 14.924 6.528 -29.472 1.00 77.44 93 LYS A CA 1
ATOM 778 C C . LYS A 1 93 ? 15.686 7.306 -30.541 1.00 77.44 93 LYS A C 1
ATOM 780 O O . LYS A 1 93 ? 15.828 8.518 -30.393 1.00 77.44 93 LYS A O 1
ATOM 785 N N . ILE A 1 94 ? 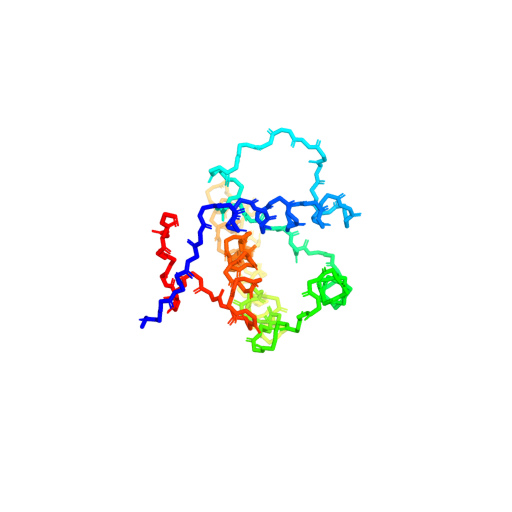16.091 6.650 -31.629 1.00 78.38 94 ILE A N 1
ATOM 786 C CA . ILE A 1 94 ? 16.715 7.310 -32.785 1.00 78.38 94 ILE A CA 1
ATOM 787 C C . ILE A 1 94 ? 15.749 8.346 -33.371 1.00 78.38 94 ILE A C 1
ATOM 789 O O . ILE A 1 94 ? 16.098 9.519 -33.457 1.00 78.38 94 ILE A O 1
ATOM 793 N N . PHE A 1 95 ? 14.502 7.964 -33.662 1.00 74.19 95 PHE A N 1
ATOM 794 C CA . PHE A 1 95 ? 13.496 8.894 -34.195 1.00 74.19 95 PHE A CA 1
ATOM 795 C C . PHE A 1 95 ? 13.128 10.040 -33.234 1.00 74.19 95 PHE A C 1
ATOM 797 O O . PHE A 1 95 ? 12.830 11.152 -33.672 1.00 74.19 95 PHE A O 1
ATOM 804 N N . SER A 1 96 ? 13.197 9.808 -31.920 1.00 70.62 96 SER A N 1
ATOM 805 C CA . SER A 1 96 ? 12.912 10.817 -30.893 1.00 70.62 96 SER A CA 1
ATOM 806 C C . SER A 1 96 ? 13.916 11.972 -30.843 1.00 70.62 96 SER A C 1
ATOM 808 O O . SER A 1 96 ? 13.590 13.035 -30.312 1.00 70.62 96 SER A O 1
ATOM 810 N N . LEU A 1 97 ? 15.117 11.792 -31.405 1.00 76.81 97 LEU A N 1
ATOM 811 C CA . LEU A 1 97 ? 16.139 12.840 -31.494 1.00 76.81 97 LEU A CA 1
ATOM 812 C C . LEU A 1 97 ? 15.788 13.911 -32.536 1.00 76.81 97 LEU A C 1
ATOM 814 O O . LEU A 1 97 ? 16.279 15.031 -32.437 1.00 76.81 97 LEU A O 1
ATOM 818 N N . PHE A 1 98 ? 14.913 13.591 -33.493 1.00 80.00 98 PHE A N 1
ATOM 819 C CA . PHE A 1 98 ? 14.612 14.454 -34.637 1.00 80.00 98 PHE A CA 1
ATOM 820 C C . PHE A 1 98 ? 13.332 15.283 -34.477 1.00 80.00 98 PHE A C 1
ATOM 822 O O . PHE A 1 98 ? 13.097 16.192 -35.269 1.00 80.00 98 PHE A O 1
ATOM 829 N N . SER A 1 99 ? 12.483 15.015 -33.475 1.00 77.56 99 SER A N 1
ATOM 830 C CA . SER A 1 99 ? 11.304 15.856 -33.231 1.00 77.56 99 SER A CA 1
ATOM 831 C C . SER A 1 99 ? 10.816 15.831 -31.781 1.00 77.56 99 SER A C 1
ATOM 833 O O . SER A 1 99 ? 10.807 14.800 -31.106 1.00 77.56 99 SER A O 1
ATOM 835 N N . VAL A 1 100 ? 10.345 16.986 -31.297 1.00 74.25 100 VAL A N 1
ATOM 836 C CA . VAL A 1 100 ? 9.773 17.137 -29.945 1.00 74.25 100 VAL A CA 1
ATOM 837 C C . VAL A 1 100 ? 8.504 16.294 -29.778 1.00 74.25 100 VAL A C 1
ATOM 839 O O . VAL A 1 100 ? 8.273 15.729 -28.708 1.00 74.25 100 VAL A O 1
ATOM 842 N N . SER A 1 101 ? 7.711 16.155 -30.844 1.00 74.69 101 SER A N 1
ATOM 843 C CA . SER A 1 101 ? 6.520 15.298 -30.862 1.00 74.69 101 SER A CA 1
ATOM 844 C C . SER A 1 101 ? 6.892 13.821 -30.679 1.00 74.69 101 SER A C 1
ATOM 846 O O . SER A 1 101 ? 6.356 13.150 -29.797 1.00 74.69 101 SER A O 1
ATOM 848 N N . MET A 1 102 ? 7.907 13.344 -31.409 1.00 71.44 102 MET A N 1
ATOM 849 C CA . MET A 1 102 ? 8.440 11.984 -31.278 1.00 71.44 102 MET A CA 1
ATOM 850 C C . MET A 1 102 ? 9.070 11.746 -29.905 1.00 71.44 102 MET A C 1
ATOM 852 O O . MET A 1 102 ? 8.902 10.678 -29.327 1.00 71.44 102 MET A O 1
ATOM 856 N N . LYS A 1 103 ? 9.738 12.751 -29.328 1.00 72.12 103 LYS A N 1
ATOM 857 C CA . LYS A 1 103 ? 10.269 12.693 -27.958 1.00 72.12 103 LYS A CA 1
ATOM 858 C C . LYS A 1 103 ? 9.172 12.537 -26.907 1.00 72.12 103 LYS A C 1
ATOM 860 O O . LYS A 1 103 ? 9.338 11.775 -25.954 1.00 72.12 103 LYS A O 1
ATOM 865 N N . ARG A 1 104 ? 8.039 13.223 -27.083 1.00 72.56 104 ARG A N 1
ATOM 866 C CA . ARG A 1 104 ? 6.862 13.084 -26.213 1.00 72.56 104 ARG A CA 1
ATOM 867 C C . ARG A 1 104 ? 6.203 11.714 -26.382 1.00 72.56 104 ARG A C 1
ATOM 869 O O . ARG A 1 104 ? 5.865 11.081 -25.389 1.00 72.56 104 ARG A O 1
ATOM 876 N N . MET A 1 105 ? 6.090 11.235 -27.618 1.00 68.06 105 MET A N 1
ATOM 877 C CA . MET A 1 105 ? 5.527 9.923 -27.941 1.00 68.06 105 MET A CA 1
ATOM 878 C C . MET A 1 105 ? 6.392 8.775 -27.398 1.00 68.06 105 MET A C 1
ATOM 880 O O . MET A 1 105 ? 5.869 7.873 -26.754 1.00 68.06 105 MET A O 1
ATOM 884 N N . TYR A 1 106 ? 7.717 8.861 -27.557 1.00 67.31 106 TYR A N 1
ATOM 885 C CA . TYR A 1 106 ? 8.686 7.937 -26.962 1.00 67.31 106 TYR A CA 1
ATOM 886 C C . TYR A 1 106 ? 8.532 7.882 -25.439 1.00 67.31 106 TYR A C 1
ATOM 888 O O . TYR A 1 106 ? 8.417 6.801 -24.869 1.00 67.31 106 TYR A O 1
ATOM 896 N N . ARG A 1 107 ? 8.453 9.043 -24.772 1.00 67.94 107 ARG A N 1
ATOM 897 C CA . ARG A 1 107 ? 8.198 9.080 -23.327 1.00 67.94 107 ARG A CA 1
ATOM 898 C C . ARG A 1 107 ? 6.863 8.450 -22.953 1.00 67.94 107 ARG A C 1
ATOM 900 O O . ARG A 1 107 ? 6.834 7.768 -21.954 1.00 67.94 107 ARG A O 1
ATOM 907 N N . ASN A 1 108 ? 5.796 8.632 -23.725 1.00 67.12 108 ASN A N 1
ATOM 908 C CA . ASN A 1 108 ? 4.485 8.059 -23.399 1.00 67.12 108 ASN A CA 1
ATOM 909 C C . ASN A 1 108 ? 4.384 6.541 -23.647 1.00 67.12 108 ASN A C 1
ATOM 911 O O . ASN A 1 108 ? 3.572 5.876 -23.006 1.00 67.12 108 ASN A O 1
ATOM 915 N N . ILE A 1 109 ? 5.148 6.005 -24.604 1.00 65.56 109 ILE A N 1
ATOM 916 C CA . ILE A 1 109 ? 5.126 4.579 -24.976 1.00 65.56 109 ILE A CA 1
ATOM 917 C C . ILE A 1 109 ? 6.072 3.760 -24.095 1.00 65.56 109 ILE A C 1
ATOM 919 O O . ILE A 1 109 ? 5.742 2.637 -23.732 1.00 65.56 109 ILE A O 1
ATOM 923 N N . PHE A 1 110 ? 7.230 4.326 -23.749 1.00 63.47 110 PHE A N 1
ATOM 924 C CA . PHE A 1 110 ? 8.247 3.673 -22.920 1.00 63.47 110 PHE A CA 1
ATOM 925 C C . PHE A 1 110 ? 8.321 4.241 -21.497 1.00 63.47 110 PHE A C 1
ATOM 927 O O . PHE A 1 110 ? 9.242 3.895 -20.757 1.00 63.47 110 PHE A O 1
ATOM 934 N N . SER A 1 111 ? 7.403 5.133 -21.101 1.00 57.56 111 SER A N 1
ATOM 935 C CA . SER A 1 111 ? 7.171 5.389 -19.679 1.00 57.56 111 SER A CA 1
ATOM 936 C C . SER A 1 111 ? 6.618 4.115 -19.081 1.00 57.56 111 SER A C 1
ATOM 938 O O . SER A 1 111 ? 5.602 3.618 -19.569 1.00 57.56 111 SER A O 1
ATOM 940 N N . ILE A 1 112 ? 7.263 3.649 -18.023 1.00 56.78 112 ILE A N 1
ATOM 941 C CA . ILE A 1 112 ? 6.847 2.461 -17.298 1.00 56.78 112 ILE A CA 1
ATOM 942 C C . ILE A 1 112 ? 5.459 2.750 -16.711 1.00 56.78 112 ILE A C 1
ATOM 944 O O . ILE A 1 112 ? 5.296 3.617 -15.849 1.00 56.78 112 ILE A O 1
ATOM 948 N N . LYS A 1 113 ? 4.432 2.096 -17.252 1.00 54.62 113 LYS A N 1
ATOM 949 C CA . LYS A 1 113 ? 3.062 2.133 -16.744 1.00 54.62 113 LYS A CA 1
ATOM 950 C C . LYS A 1 113 ? 2.939 1.060 -15.671 1.00 54.62 113 LYS A C 1
ATOM 952 O O . LYS A 1 113 ? 2.446 -0.034 -15.923 1.00 54.62 113 LYS A O 1
ATOM 957 N N . CYS A 1 114 ? 3.402 1.375 -14.467 1.00 57.12 114 CYS A N 1
ATOM 958 C CA . CYS A 1 114 ? 3.181 0.514 -13.308 1.00 57.12 114 CYS A CA 1
ATOM 959 C C . CYS A 1 114 ? 1.702 0.536 -12.920 1.00 57.12 114 CYS A C 1
ATOM 961 O O . CYS A 1 114 ? 1.067 1.599 -12.915 1.00 57.12 114 CYS A O 1
ATOM 963 N N . LYS A 1 115 ? 1.160 -0.627 -12.552 1.00 64.56 115 LYS A N 1
ATOM 964 C CA . LYS A 1 115 ? -0.095 -0.666 -11.807 1.00 64.56 115 LYS A CA 1
ATOM 965 C C . LYS A 1 115 ? 0.267 -0.223 -10.392 1.00 64.56 115 LYS A C 1
ATOM 967 O O . LYS A 1 115 ? 1.162 -0.772 -9.765 1.00 64.56 115 LYS A O 1
ATOM 972 N N . ARG A 1 116 ? -0.338 0.862 -9.929 1.00 70.62 116 ARG A N 1
ATOM 973 C CA . ARG A 1 116 ? 0.051 1.498 -8.666 1.00 70.62 116 ARG A CA 1
ATOM 974 C C . ARG A 1 116 ? -0.465 0.659 -7.507 1.00 70.62 116 ARG A C 1
ATOM 976 O O . ARG A 1 116 ? -1.662 0.379 -7.474 1.00 70.62 116 ARG A O 1
ATOM 983 N N . LEU A 1 117 ? 0.414 0.257 -6.587 1.00 78.19 117 LEU A N 1
ATOM 984 C CA . LEU A 1 117 ? -0.027 -0.305 -5.314 1.00 78.19 117 LEU A CA 1
ATOM 985 C C . LEU A 1 117 ? -0.490 0.867 -4.468 1.00 78.19 117 LEU A C 1
ATOM 987 O O . LEU A 1 117 ? 0.321 1.649 -3.973 1.00 78.19 117 LEU A O 1
ATOM 991 N N . GLU A 1 118 ? -1.801 1.045 -4.374 1.00 83.88 118 GLU A N 1
ATOM 992 C CA . GLU A 1 118 ? -2.351 2.171 -3.640 1.00 83.88 118 GLU A CA 1
ATOM 993 C C . GLU A 1 118 ? -2.520 1.817 -2.165 1.00 83.88 118 GLU A C 1
ATOM 995 O O . GLU A 1 118 ? -2.778 0.671 -1.787 1.00 83.88 118 GLU A O 1
ATOM 1000 N N . VAL A 1 119 ? -2.447 2.839 -1.312 1.00 83.94 119 VAL A N 1
ATOM 1001 C CA . VAL A 1 119 ? -2.727 2.725 0.128 1.00 83.94 119 VAL A CA 1
ATOM 1002 C C . VAL A 1 119 ? -4.053 2.007 0.377 1.00 83.94 119 VAL A C 1
ATOM 1004 O O . VAL A 1 119 ? -4.165 1.243 1.331 1.00 83.94 119 VAL A O 1
ATOM 1007 N N . GLY A 1 120 ? -5.055 2.228 -0.474 1.00 84.81 120 GLY A N 1
ATOM 1008 C CA . GLY A 1 120 ? -6.357 1.589 -0.360 1.00 84.81 120 GLY A CA 1
ATOM 1009 C C . GLY A 1 120 ? -6.305 0.064 -0.420 1.00 84.81 120 GLY A C 1
ATOM 1010 O O . GLY A 1 120 ? -7.002 -0.575 0.363 1.00 84.81 120 GLY A O 1
ATOM 1011 N N . ASP A 1 121 ? -5.455 -0.518 -1.269 1.00 88.31 121 ASP A N 1
ATOM 1012 C CA . ASP A 1 121 ? -5.303 -1.975 -1.397 1.00 88.31 121 ASP A CA 1
ATOM 1013 C C . ASP A 1 121 ? -4.636 -2.558 -0.133 1.00 88.31 121 ASP A C 1
ATOM 1015 O O . ASP A 1 121 ? -5.081 -3.555 0.442 1.00 88.31 121 ASP A O 1
ATOM 1019 N N . LEU A 1 122 ? -3.632 -1.859 0.402 1.00 89.19 122 LEU A N 1
ATOM 1020 C CA . LEU A 1 122 ? -2.987 -2.220 1.667 1.00 89.19 122 LEU A CA 1
ATOM 1021 C C . LEU A 1 122 ? -3.936 -2.088 2.864 1.00 89.19 122 LEU A C 1
ATOM 1023 O O . LEU A 1 122 ? -3.937 -2.942 3.746 1.00 89.19 122 LEU A O 1
ATOM 1027 N N . VAL A 1 123 ? -4.763 -1.042 2.899 1.00 90.62 123 VAL A N 1
ATOM 1028 C CA . VAL A 1 123 ? -5.768 -0.823 3.950 1.00 90.62 123 VAL A CA 1
ATOM 1029 C C . VAL A 1 123 ? -6.829 -1.913 3.919 1.00 90.62 123 VAL A C 1
ATOM 1031 O O . VAL A 1 123 ? -7.165 -2.455 4.970 1.00 90.62 123 VAL A O 1
ATOM 1034 N N . LEU A 1 124 ? -7.337 -2.265 2.735 1.00 91.38 124 LEU A N 1
ATOM 1035 C CA . LEU A 1 124 ? -8.254 -3.394 2.602 1.00 91.38 124 LEU A CA 1
ATOM 1036 C C . LEU A 1 124 ? -7.617 -4.684 3.103 1.00 91.38 124 LEU A C 1
ATOM 1038 O O . LEU A 1 124 ? -8.280 -5.438 3.807 1.00 91.38 124 LEU A O 1
ATOM 1042 N N . SER A 1 125 ? -6.339 -4.899 2.803 1.00 91.12 125 SER A N 1
ATOM 1043 C CA . SER A 1 125 ? -5.623 -6.098 3.231 1.00 91.12 125 SER A CA 1
ATOM 1044 C C . SER A 1 125 ? -5.528 -6.198 4.761 1.00 91.12 125 SER A C 1
ATOM 1046 O O . SER A 1 125 ? -5.856 -7.239 5.331 1.00 91.12 125 SER A O 1
ATOM 1048 N N . VAL A 1 1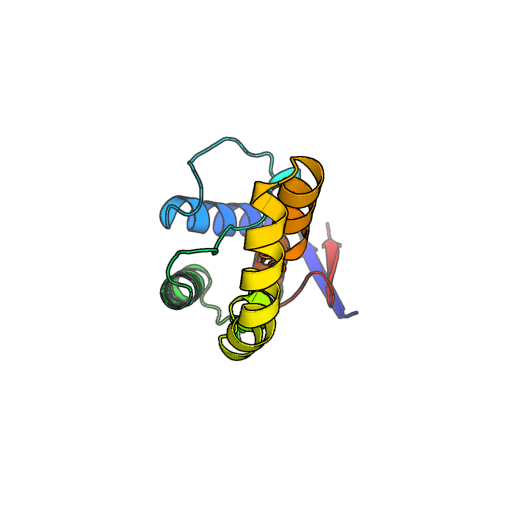26 ? -5.220 -5.088 5.453 1.00 91.69 126 VAL A N 1
ATOM 1049 C CA . VAL A 1 126 ? -5.237 -5.020 6.933 1.00 91.69 126 VAL A CA 1
ATOM 1050 C C . VAL A 1 126 ? -6.608 -5.395 7.503 1.00 91.69 126 VAL A C 1
ATOM 1052 O O . VAL A 1 126 ? -6.694 -6.115 8.504 1.00 91.69 126 VAL A O 1
ATOM 1055 N N . LEU A 1 127 ? -7.679 -4.884 6.889 1.00 91.75 127 LEU A N 1
ATOM 1056 C CA . LEU A 1 127 ? -9.056 -5.104 7.339 1.00 91.75 127 LEU A CA 1
ATOM 1057 C C . LEU A 1 127 ? -9.533 -6.534 7.048 1.00 91.75 127 LEU A C 1
ATOM 1059 O O . LEU A 1 127 ? -10.242 -7.113 7.865 1.00 91.75 127 LEU A O 1
ATOM 1063 N N . ASN A 1 128 ? -9.121 -7.107 5.917 1.00 90.44 128 ASN A N 1
ATOM 1064 C CA . ASN A 1 128 ? -9.515 -8.441 5.459 1.00 90.44 128 ASN A CA 1
ATOM 1065 C C . ASN A 1 128 ? -8.670 -9.573 6.063 1.00 90.44 128 ASN A C 1
ATOM 1067 O O . ASN A 1 128 ? -9.021 -10.737 5.899 1.00 90.44 128 ASN A O 1
ATOM 1071 N N . LYS A 1 129 ? -7.543 -9.251 6.720 1.00 89.12 129 LYS A N 1
ATOM 1072 C CA . LYS A 1 129 ? -6.558 -10.227 7.236 1.00 89.12 129 LYS A CA 1
ATOM 1073 C C . LYS A 1 129 ? -5.961 -11.144 6.162 1.00 89.12 129 LYS A C 1
ATOM 1075 O O . LYS A 1 129 ? -5.453 -12.212 6.477 1.00 89.12 129 LYS A O 1
ATOM 1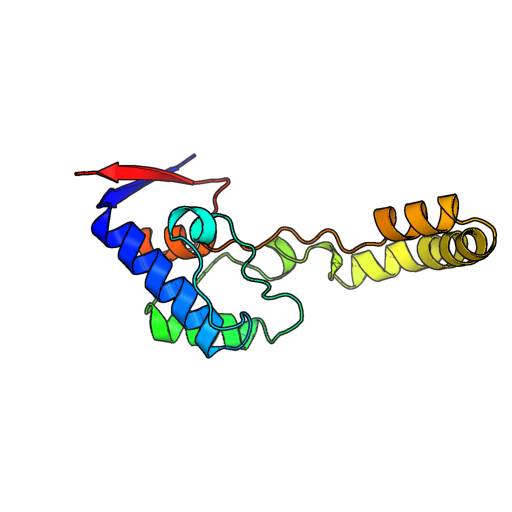080 N N . ARG A 1 130 ? -6.017 -10.713 4.906 1.00 86.31 130 ARG A N 1
ATOM 1081 C CA . ARG A 1 130 ? -5.395 -11.328 3.727 1.00 86.31 130 ARG A CA 1
ATOM 1082 C C . ARG A 1 130 ? -5.283 -10.266 2.646 1.00 86.31 130 ARG A C 1
ATOM 1084 O O . ARG A 1 130 ? -6.004 -9.268 2.715 1.00 86.31 130 ARG A O 1
ATOM 1091 N N . PHE A 1 131 ? -4.437 -10.484 1.645 1.00 87.50 131 PHE A N 1
ATOM 1092 C CA . PHE A 1 131 ? -4.337 -9.553 0.528 1.00 87.50 131 PHE A CA 1
ATOM 1093 C C . PHE A 1 131 ? -5.712 -9.302 -0.123 1.00 87.50 131 PHE A C 1
ATOM 1095 O O . PHE A 1 131 ? -6.483 -10.229 -0.385 1.00 87.50 131 PHE A O 1
ATOM 1102 N N . ALA A 1 132 ? -6.043 -8.027 -0.330 1.00 87.88 132 ALA A N 1
ATOM 1103 C CA . ALA A 1 132 ? -7.317 -7.586 -0.882 1.00 87.88 132 ALA A CA 1
ATOM 1104 C C . ALA A 1 132 ? -7.129 -6.360 -1.781 1.00 87.88 132 ALA A C 1
ATOM 1106 O O . ALA A 1 132 ? -6.732 -5.292 -1.319 1.00 87.88 132 ALA A O 1
ATOM 1107 N N . SER A 1 133 ? -7.459 -6.501 -3.066 1.00 85.06 133 SER A N 1
ATOM 1108 C CA . SER A 1 133 ? -7.357 -5.414 -4.043 1.00 85.06 133 SER A CA 1
ATOM 1109 C C . SER A 1 133 ? -8.676 -4.659 -4.234 1.00 85.06 133 SER A C 1
ATOM 1111 O O . SER A 1 133 ? -9.757 -5.250 -4.238 1.00 85.06 133 SER A O 1
ATOM 1113 N N . ARG A 1 134 ? -8.553 -3.355 -4.516 1.00 84.00 134 ARG A N 1
ATOM 1114 C CA . ARG A 1 134 ? -9.547 -2.415 -5.072 1.00 84.00 134 ARG A CA 1
ATOM 1115 C C . ARG A 1 134 ? -10.502 -3.032 -6.101 1.00 84.00 134 ARG A C 1
ATOM 1117 O O . ARG A 1 134 ? -11.681 -2.695 -6.175 1.00 84.00 134 ARG A O 1
ATOM 1124 N N . VAL A 1 135 ? -9.945 -3.892 -6.948 1.00 83.75 135 VAL A N 1
ATOM 1125 C CA . VAL A 1 135 ? -10.638 -4.478 -8.101 1.00 83.75 135 VAL A CA 1
ATOM 1126 C C . VAL A 1 135 ? -11.612 -5.575 -7.671 1.00 83.75 135 VAL A C 1
ATOM 1128 O O . VAL A 1 135 ? -12.701 -5.697 -8.232 1.00 83.75 135 VAL A O 1
ATOM 1131 N N . ASP A 1 136 ? -11.240 -6.336 -6.646 1.00 85.31 136 ASP A N 1
ATOM 1132 C CA . ASP A 1 136 ? -11.957 -7.546 -6.251 1.00 85.31 136 ASP A CA 1
ATOM 1133 C C . ASP A 1 136 ? -12.859 -7.320 -5.041 1.00 85.31 136 ASP A C 1
ATOM 1135 O O . ASP A 1 136 ? -13.827 -8.060 -4.854 1.00 85.31 136 ASP A O 1
ATOM 1139 N N . TYR A 1 137 ? -12.589 -6.276 -4.254 1.00 88.38 137 TYR A N 1
ATOM 1140 C CA . TYR A 1 137 ? -13.245 -6.018 -2.980 1.00 88.38 137 TYR A CA 1
ATOM 1141 C C . TYR A 1 137 ? -13.937 -4.658 -2.921 1.00 88.38 137 TYR A C 1
ATOM 1143 O O . TYR A 1 137 ? -13.416 -3.629 -3.345 1.00 88.38 137 TYR A O 1
ATOM 1151 N N . LYS A 1 138 ? -15.104 -4.643 -2.276 1.00 89.44 138 LYS A N 1
ATOM 1152 C CA . LYS A 1 138 ? -15.854 -3.436 -1.937 1.00 89.44 138 LYS A CA 1
ATOM 1153 C C . LYS A 1 138 ? -15.827 -3.202 -0.429 1.00 89.44 138 LYS A C 1
ATOM 1155 O O . LYS A 1 138 ? -16.308 -4.038 0.333 1.00 89.44 138 LYS A O 1
ATOM 1160 N N . LEU A 1 139 ? -15.329 -2.041 -0.005 1.00 89.06 139 LEU A N 1
ATOM 1161 C CA . LEU A 1 139 ? -15.430 -1.594 1.385 1.00 89.06 139 LEU A CA 1
ATOM 1162 C C . LEU A 1 139 ? -16.839 -1.071 1.677 1.00 89.06 139 LEU A C 1
ATOM 1164 O O . LEU A 1 139 ? -17.336 -0.184 0.980 1.00 89.06 139 LEU A O 1
ATOM 1168 N N . ILE A 1 140 ? -17.460 -1.587 2.731 1.00 89.88 140 ILE A N 1
ATOM 1169 C CA . ILE A 1 140 ? -18.730 -1.110 3.269 1.00 89.88 140 ILE A CA 1
ATOM 1170 C C . ILE A 1 140 ? -18.457 -0.567 4.668 1.00 89.88 140 ILE A C 1
ATOM 1172 O O . ILE A 1 140 ? -18.013 -1.293 5.557 1.00 89.88 140 ILE A O 1
ATOM 1176 N N . LEU A 1 141 ? -18.715 0.727 4.852 1.00 89.00 141 LEU A N 1
ATOM 1177 C CA . LEU A 1 141 ? -18.582 1.367 6.153 1.00 89.00 141 LEU A CA 1
ATOM 1178 C C . LEU A 1 141 ? -19.792 1.026 7.016 1.00 89.00 141 LEU A C 1
ATOM 1180 O O . LEU A 1 141 ? -20.929 1.311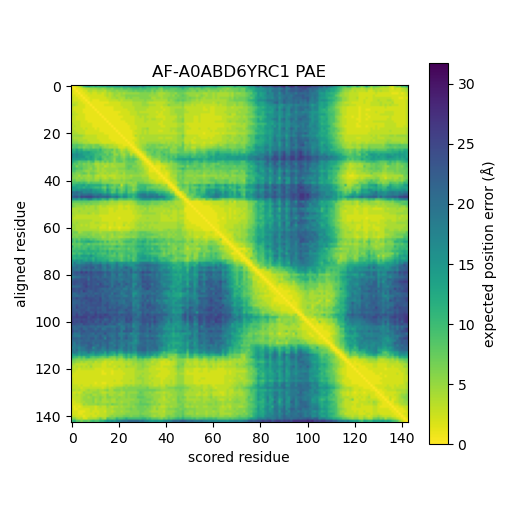 6.640 1.00 89.00 141 LEU A O 1
ATOM 1184 N N . THR A 1 142 ? -19.531 0.443 8.178 1.00 88.19 142 THR A N 1
ATOM 1185 C CA . THR A 1 142 ? -20.535 0.229 9.219 1.00 88.19 142 THR A CA 1
ATOM 1186 C C . THR A 1 142 ? -20.411 1.309 10.289 1.00 88.19 142 THR A C 1
ATOM 1188 O O . THR A 1 142 ? -19.327 1.866 10.499 1.00 88.19 142 THR A O 1
ATOM 1191 N N . SER A 1 143 ? -21.530 1.617 10.944 1.00 75.81 143 SER A N 1
ATOM 1192 C CA . SER A 1 143 ? -21.579 2.543 12.081 1.00 75.81 143 SER A CA 1
ATOM 1193 C C . SER A 1 143 ? -20.743 2.064 13.269 1.00 75.81 143 SER A C 1
ATOM 1195 O O . SER A 1 143 ? -20.635 0.833 13.485 1.00 75.81 143 SER A O 1
#

Nearest PDB structures (foldseek):
  8k8t-assembly1_D  TM=2.102E-01  e=3.683E+00  Homo sapiens
  8k8t-assembly1_C  TM=2.002E-01  e=3.903E+00  Homo sapiens
  1vfg-assembly1_A  TM=2.303E-01  e=5.528E+00  Aquifex aeolicus

Secondary structure (DSSP, 8-state):
-EEEEEEHHHHHHHHHHHHHHHHHTTSS------HHHHTT-B---SSS-HHHHHHHHHHHHT---TT--HHHH-GGG-HHHHHHHHHHHHHHHHHHTS-HHHHHHHHHHHS--PPP-BHHHHHHHHHHTS---TTTEEEEEE-

Radius of gyration: 18.44 Å; Cα contacts (8 Å, |Δi|>4): 173; chains: 1; bounding box: 38×31×48 Å

Foldseek 3Di:
DAEFEDAPVLLLVLLVLLVVLLCVQVLDPDDDDDSVVQLFDQSNCPPDDPVVSQVSLCVSLVAGQPPDDPCLFQVCPPVVNCVVCVVVLVVLVVVLVVDVVSVVVSCVVPVRPTNGPGSNQSSVCSRVSYRGDPVHYDYDHDD

Mean predicted aligned error: 10.1 Å